Protein AF-A0A6M4MEY7-F1 (afdb_monomer)

Radius of gyration: 12.46 Å; Cα contacts (8 Å, |Δi|>4): 112; chains: 1; bounding box: 24×23×40 Å

pLDDT: mean 78.5, std 15.32, range [39.44, 92.81]

Nearest PDB structures (foldseek):
  8oir-assembly1_Aa  TM=8.434E-01  e=7.451E-03  Homo sapiens
  8fze-assembly1_w  TM=8.190E-01  e=6.581E-03  Escherichia coli
  1rq0-assembly1_C  TM=8.519E-01  e=1.475E-02  Thermotoga maritima
  8p18-assembly1_6  TM=7.725E-01  e=1.081E-02  Escherichia coli K-12
  4v5j-assembly2_CY  TM=8.071E-01  e=1.891E-02  Thermus thermophilus HB8

Mean predicted aligned error: 7.32 Å

InterPro domains:
  IPR045853 Peptide chain release factor class I superfamily [SSF75620] (23-63)

Solvent-accessible surface area (backbone atoms only — not comparable to full-atom values): 3697 Å² total; per-residue (Å²): 130,80,66,67,68,82,37,55,48,80,42,84,39,83,21,89,83,44,98,66,65,100,57,43,29,8,21,36,35,34,35,64,94,77,68,47,74,19,66,24,38,86,39,88,28,44,67,56,6,42,54,50,9,48,54,54,41,50,53,54,50,70,73,72,111

Organism: NCBI:txid1858656

Sequence (65 aa):
MSSFSANLVFTVIPSSITRLAATHVGVEVLHVPTGFIARSVDLPSQYLNQQAALAILASRLTTHD

Structure (mmCIF, N/CA/C/O backbone):
data_AF-A0A6M4MEY7-F1
#
_entry.id   AF-A0A6M4MEY7-F1
#
loop_
_atom_site.group_PDB
_atom_site.id
_atom_site.type_symbol
_atom_site.label_atom_id
_atom_site.label_alt_id
_atom_site.label_comp_id
_atom_site.label_asym_id
_atom_site.label_entity_id
_atom_site.label_seq_id
_atom_site.pdbx_PDB_ins_code
_atom_site.Cartn_x
_atom_site.Cartn_y
_atom_site.Cartn_z
_atom_site.occupancy
_atom_site.B_iso_or_equiv
_atom_site.auth_seq_id
_atom_site.auth_comp_id
_atom_site.auth_asym_id
_atom_site.auth_atom_id
_atom_site.pdbx_PDB_model_num
ATOM 1 N N . MET A 1 1 ? 3.563 3.325 24.359 1.00 39.44 1 MET A N 1
ATOM 2 C CA . MET A 1 1 ? 3.876 2.269 23.367 1.00 39.44 1 MET A CA 1
ATOM 3 C C . MET A 1 1 ? 2.952 2.498 22.183 1.00 39.44 1 MET A C 1
ATOM 5 O O . MET A 1 1 ? 1.747 2.464 22.382 1.00 39.44 1 MET A O 1
ATOM 9 N N . SER A 1 2 ? 3.478 2.895 21.020 1.00 47.25 2 SER A N 1
ATOM 10 C CA . SER A 1 2 ? 2.634 3.389 19.922 1.00 47.25 2 SER A CA 1
ATOM 11 C C . SER A 1 2 ? 1.842 2.241 19.288 1.00 47.25 2 SER A C 1
ATOM 13 O O . SER A 1 2 ? 2.378 1.454 18.511 1.00 47.25 2 SER A O 1
ATOM 15 N N . SER A 1 3 ? 0.559 2.151 19.647 1.00 55.62 3 SER A N 1
ATOM 16 C CA . SER A 1 3 ? -0.427 1.200 19.109 1.00 55.62 3 SER A CA 1
ATOM 17 C C . SER A 1 3 ? -0.699 1.415 17.611 1.00 55.62 3 SER A C 1
ATOM 19 O O . SER A 1 3 ? -1.313 0.578 16.961 1.00 55.62 3 SER A O 1
ATOM 21 N N . PHE A 1 4 ? -0.173 2.498 17.031 1.00 57.78 4 PHE A N 1
ATOM 22 C CA . PHE A 1 4 ? -0.296 2.821 15.615 1.00 57.78 4 PHE A CA 1
ATOM 23 C C . PHE A 1 4 ? 0.265 1.724 14.702 1.00 57.78 4 PHE A C 1
ATOM 25 O O . PHE A 1 4 ? -0.396 1.319 13.755 1.00 57.78 4 PHE A O 1
ATOM 32 N N . SER A 1 5 ? 1.445 1.173 15.015 1.00 59.19 5 SER A N 1
ATOM 33 C CA . SER A 1 5 ? 2.075 0.173 14.139 1.00 59.19 5 SER A CA 1
ATOM 34 C C . SER A 1 5 ? 1.359 -1.180 14.142 1.00 59.19 5 SER A C 1
ATOM 36 O O . SER A 1 5 ? 1.498 -1.927 13.180 1.00 59.19 5 SER A O 1
ATOM 38 N N . ALA A 1 6 ? 0.603 -1.502 15.197 1.00 61.59 6 ALA A N 1
ATOM 39 C CA . ALA A 1 6 ? -0.143 -2.760 15.292 1.00 61.59 6 ALA A CA 1
ATOM 40 C C . ALA A 1 6 ? -1.400 -2.773 14.403 1.00 61.59 6 ALA A C 1
ATOM 42 O O . ALA A 1 6 ? -1.986 -3.825 14.173 1.00 61.59 6 ALA A O 1
ATOM 43 N N . ASN A 1 7 ? -1.791 -1.605 13.894 1.00 83.12 7 ASN A N 1
ATOM 44 C CA . ASN A 1 7 ? -3.001 -1.387 13.112 1.00 83.12 7 ASN A CA 1
ATOM 45 C C . ASN A 1 7 ? -2.721 -1.206 11.613 1.00 83.12 7 ASN A C 1
ATOM 47 O O . ASN A 1 7 ? -3.625 -0.833 10.866 1.00 83.12 7 ASN A O 1
ATOM 51 N N . LEU A 1 8 ? -1.478 -1.441 11.176 1.00 87.00 8 LEU A N 1
ATOM 52 C CA . LEU A 1 8 ? -1.056 -1.278 9.789 1.00 87.00 8 LEU A CA 1
ATOM 53 C C . LEU A 1 8 ? -0.799 -2.628 9.130 1.00 87.00 8 LEU A C 1
ATOM 55 O O . LEU A 1 8 ? 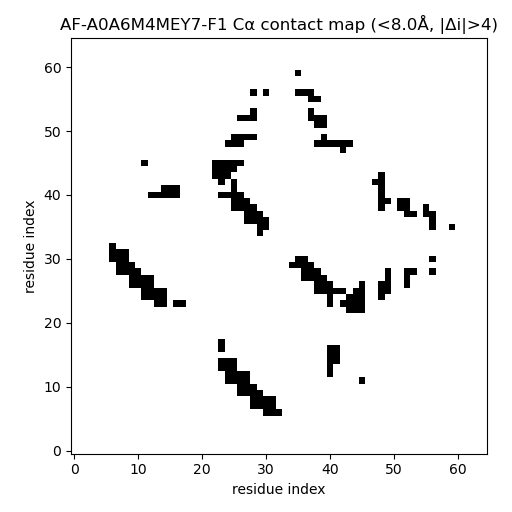-0.005 -3.430 9.621 1.00 87.00 8 LEU A O 1
ATOM 59 N N . VAL A 1 9 ? -1.424 -2.842 7.977 1.00 89.56 9 VAL A N 1
ATOM 60 C CA . VAL A 1 9 ? -1.130 -3.971 7.089 1.00 89.56 9 VAL A CA 1
ATOM 61 C C . VAL A 1 9 ? -0.374 -3.443 5.878 1.00 89.56 9 VAL A C 1
ATOM 63 O O . VAL A 1 9 ? -0.825 -2.499 5.232 1.00 89.56 9 VAL A O 1
ATOM 66 N N . PHE A 1 10 ? 0.774 -4.053 5.584 1.00 88.62 10 PHE A N 1
ATOM 67 C CA . PHE A 1 10 ? 1.625 -3.693 4.452 1.00 88.62 10 PHE A CA 1
ATOM 68 C C . PHE A 1 10 ? 1.517 -4.749 3.361 1.00 88.62 10 PHE A C 1
ATOM 70 O O . PHE A 1 10 ? 1.774 -5.928 3.607 1.00 88.62 10 PHE A O 1
ATOM 77 N N . THR A 1 11 ? 1.218 -4.304 2.147 1.00 89.62 11 THR A N 1
ATOM 78 C CA . THR A 1 11 ? 1.156 -5.162 0.966 1.00 89.62 11 THR A CA 1
ATOM 79 C C . THR A 1 11 ? 2.141 -4.659 -0.076 1.00 89.62 11 THR A C 1
ATOM 81 O O . THR A 1 11 ? 2.162 -3.483 -0.439 1.00 89.62 11 THR A O 1
ATOM 84 N N . VAL A 1 12 ? 2.972 -5.572 -0.566 1.00 86.06 12 VAL A N 1
ATOM 85 C CA . VAL A 1 12 ? 3.851 -5.347 -1.713 1.00 86.06 12 VAL A CA 1
ATOM 86 C C . VAL A 1 12 ? 3.024 -5.481 -2.990 1.00 86.06 12 VAL A C 1
ATOM 88 O O . VAL A 1 12 ? 2.408 -6.521 -3.216 1.00 86.06 12 VAL A O 1
ATOM 91 N N . ILE A 1 13 ? 3.017 -4.438 -3.822 1.00 84.75 13 ILE A N 1
ATOM 92 C CA . ILE A 1 13 ? 2.263 -4.386 -5.082 1.00 84.75 13 ILE A CA 1
ATOM 93 C C . ILE A 1 13 ? 3.191 -4.109 -6.278 1.00 84.75 13 ILE A C 1
ATOM 95 O O . ILE A 1 13 ? 4.266 -3.527 -6.107 1.00 84.75 13 ILE A O 1
ATOM 99 N N . PRO A 1 14 ? 2.814 -4.509 -7.506 1.00 76.44 14 PRO A N 1
ATOM 100 C CA . PRO A 1 14 ? 3.596 -4.195 -8.699 1.00 76.44 14 PRO A CA 1
ATOM 101 C C . PRO A 1 14 ? 3.721 -2.679 -8.908 1.00 76.44 14 PRO A C 1
ATOM 103 O O . PRO A 1 14 ? 2.735 -1.954 -8.771 1.00 76.44 14 PRO A O 1
ATOM 106 N N . SER A 1 15 ? 4.911 -2.197 -9.281 1.00 68.69 15 SER A N 1
ATOM 107 C CA . SER A 1 15 ? 5.074 -0.830 -9.784 1.00 68.69 15 SER A CA 1
ATOM 108 C C . SER A 1 15 ? 4.738 -0.762 -11.273 1.00 68.69 15 SER A C 1
ATOM 110 O O . SER A 1 15 ? 5.183 -1.593 -12.064 1.00 68.69 15 SER A O 1
ATOM 112 N N . SER A 1 16 ? 3.983 0.261 -11.671 1.00 64.62 16 SER A N 1
ATOM 113 C CA . SER A 1 16 ? 3.695 0.578 -13.074 1.00 64.62 16 SER A CA 1
ATOM 114 C C . SER A 1 16 ? 4.894 1.162 -13.830 1.00 64.62 16 SER A C 1
ATOM 116 O O . SER A 1 16 ? 4.865 1.198 -15.059 1.00 64.62 16 SER A O 1
ATOM 118 N N . ILE A 1 17 ? 5.946 1.605 -13.129 1.00 59.88 17 ILE A N 1
ATOM 119 C CA . ILE A 1 17 ? 7.087 2.307 -13.740 1.00 59.88 17 ILE A CA 1
ATOM 120 C C . ILE A 1 17 ? 8.077 1.339 -14.396 1.00 59.88 17 ILE A C 1
ATOM 122 O O . ILE A 1 17 ? 8.794 1.716 -15.323 1.00 59.88 17 ILE A O 1
ATOM 126 N N . THR A 1 18 ? 8.088 0.066 -13.999 1.00 52.53 18 THR A N 1
ATOM 127 C CA . THR A 1 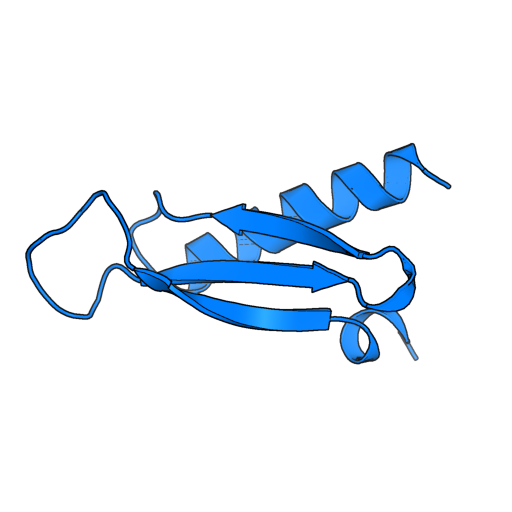18 ? 9.178 -0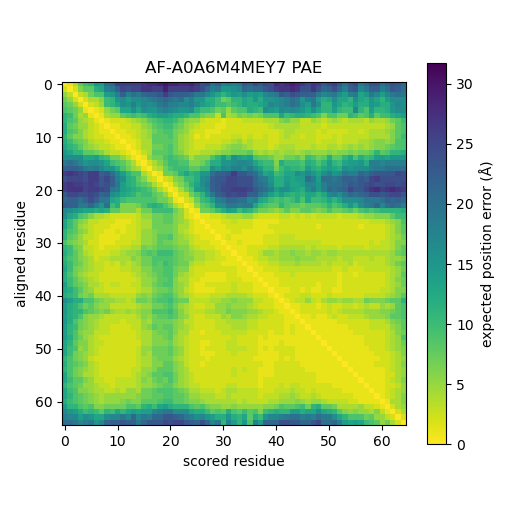.827 -14.402 1.00 52.53 18 THR A CA 1
ATOM 128 C C . THR A 1 18 ? 8.678 -2.230 -14.702 1.00 52.53 18 THR A C 1
ATOM 130 O O . THR A 1 18 ? 8.539 -3.091 -13.842 1.00 52.53 18 THR A O 1
ATOM 133 N N . ARG A 1 19 ? 8.487 -2.485 -16.001 1.00 52.78 19 ARG A N 1
ATOM 134 C CA . ARG A 1 19 ? 8.308 -3.826 -16.586 1.00 52.78 19 ARG A CA 1
ATOM 135 C C . ARG A 1 19 ? 9.586 -4.684 -16.500 1.00 52.78 19 ARG A C 1
ATOM 137 O O . ARG A 1 19 ? 9.560 -5.855 -16.862 1.00 52.78 19 ARG A O 1
ATOM 144 N N . LEU A 1 20 ? 10.700 -4.098 -16.051 1.00 51.88 20 LEU A N 1
ATOM 145 C CA . LEU A 1 20 ? 12.004 -4.736 -15.907 1.00 51.88 20 LEU A CA 1
ATOM 146 C C . LEU A 1 20 ? 12.405 -4.848 -14.432 1.00 51.88 20 LEU A C 1
ATOM 148 O O . LEU A 1 20 ? 12.674 -3.848 -13.774 1.00 51.88 20 LEU A O 1
ATOM 152 N N . ALA A 1 21 ? 12.531 -6.105 -14.009 1.00 49.44 21 ALA A N 1
ATOM 153 C CA . ALA A 1 21 ? 13.181 -6.595 -12.801 1.00 49.44 21 ALA A CA 1
ATOM 154 C C . ALA A 1 21 ? 12.501 -6.262 -11.460 1.00 49.44 21 ALA A C 1
ATOM 156 O O . ALA A 1 21 ? 12.077 -5.148 -11.179 1.00 49.44 21 ALA A O 1
ATOM 157 N N . ALA A 1 22 ? 12.456 -7.289 -10.612 1.00 53.72 22 ALA A N 1
ATOM 158 C CA . ALA A 1 22 ? 11.814 -7.419 -9.305 1.00 53.72 22 ALA A CA 1
ATOM 159 C C . ALA A 1 22 ? 12.244 -6.413 -8.204 1.00 53.72 22 ALA A C 1
ATOM 161 O O . ALA A 1 22 ? 12.073 -6.685 -7.020 1.00 53.72 22 ALA A O 1
ATOM 162 N N . THR A 1 23 ? 12.828 -5.273 -8.567 1.00 54.47 23 THR A N 1
ATOM 163 C CA . THR A 1 23 ? 13.392 -4.264 -7.660 1.00 54.47 23 THR A CA 1
ATOM 164 C C . THR A 1 23 ? 12.504 -3.033 -7.487 1.00 54.47 23 THR A C 1
ATOM 166 O O . THR A 1 23 ? 12.587 -2.365 -6.457 1.00 54.47 23 THR A O 1
ATOM 169 N N . HIS A 1 24 ? 11.617 -2.749 -8.443 1.00 60.81 24 HIS A N 1
ATOM 170 C CA . HIS A 1 24 ? 10.671 -1.637 -8.352 1.00 60.81 24 HIS A CA 1
ATOM 171 C C . HIS A 1 24 ? 9.337 -2.134 -7.818 1.00 60.81 24 HIS A C 1
ATOM 173 O O . HIS A 1 24 ? 8.437 -2.547 -8.548 1.00 60.81 24 HIS A O 1
ATOM 179 N N . VAL A 1 25 ? 9.256 -2.142 -6.497 1.00 74.31 25 VAL A N 1
ATOM 180 C CA . VAL A 1 25 ? 8.109 -2.643 -5.757 1.00 74.31 25 VAL A CA 1
ATOM 181 C C . VAL A 1 25 ? 7.336 -1.462 -5.196 1.00 74.31 25 VAL A C 1
ATOM 183 O O . VAL A 1 25 ? 7.895 -0.641 -4.464 1.00 74.31 25 VAL A O 1
ATOM 186 N N . GLY A 1 26 ? 6.055 -1.385 -5.537 1.00 85.75 26 GLY A N 1
ATOM 187 C CA . GLY A 1 26 ? 5.120 -0.487 -4.888 1.00 85.75 26 GLY A CA 1
ATOM 188 C C . GLY A 1 26 ? 4.695 -1.017 -3.522 1.00 85.75 26 GLY A C 1
ATOM 189 O O . GLY A 1 26 ? 4.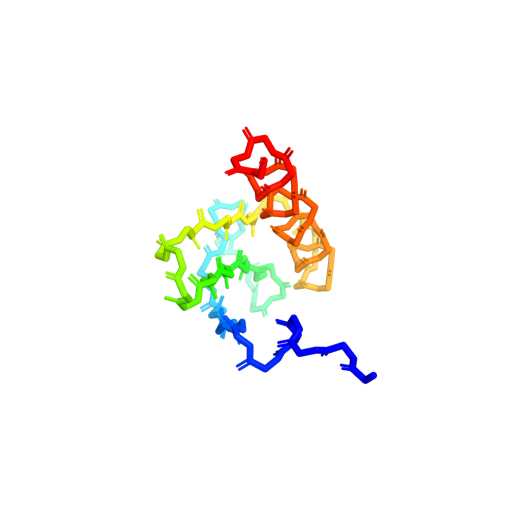774 -2.213 -3.242 1.00 85.75 26 GLY A O 1
ATOM 190 N N . VAL A 1 27 ? 4.236 -0.121 -2.659 1.00 90.38 27 VAL A N 1
ATOM 191 C CA . VAL A 1 27 ? 3.759 -0.453 -1.316 1.00 90.38 27 VAL A CA 1
ATOM 192 C C . VAL A 1 27 ? 2.374 0.130 -1.117 1.00 90.38 27 VAL A C 1
ATOM 194 O O . VAL A 1 27 ? 2.131 1.304 -1.397 1.00 90.38 27 VAL A O 1
ATOM 197 N N . GLU A 1 28 ? 1.484 -0.704 -0.602 1.00 92.19 28 GLU A N 1
ATOM 198 C CA . GLU A 1 28 ? 0.175 -0.332 -0.093 1.00 92.19 28 GLU A CA 1
ATOM 199 C C . GLU A 1 28 ? 0.153 -0.516 1.427 1.00 92.19 28 GLU A C 1
ATOM 201 O O . GLU A 1 28 ? 0.678 -1.498 1.956 1.00 92.19 28 GLU A O 1
ATOM 206 N N . VAL A 1 29 ? -0.433 0.449 2.130 1.00 92.00 29 VAL A N 1
ATOM 207 C CA . VAL A 1 29 ? -0.594 0.449 3.583 1.00 92.00 29 VAL A CA 1
ATOM 208 C C . VAL A 1 29 ? -2.066 0.650 3.907 1.00 92.00 29 VAL A C 1
ATOM 210 O O . VAL A 1 29 ? -2.654 1.662 3.522 1.00 92.00 29 VAL A O 1
ATOM 213 N N . LEU A 1 30 ? -2.644 -0.302 4.635 1.00 91.50 30 LEU A N 1
ATOM 214 C CA . LEU A 1 30 ? -4.002 -0.243 5.170 1.00 91.50 30 LEU A CA 1
ATOM 215 C C . LEU A 1 30 ? -3.950 0.061 6.667 1.00 91.50 30 LEU A C 1
ATOM 217 O O . LEU A 1 30 ? -3.318 -0.676 7.422 1.00 91.50 30 LEU A O 1
ATOM 221 N N . HIS A 1 31 ? -4.673 1.091 7.103 1.00 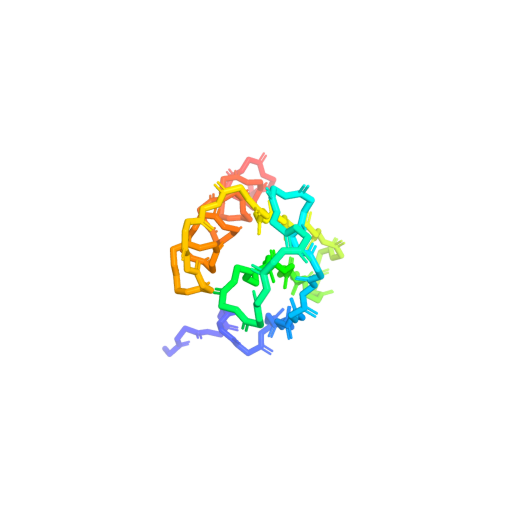90.50 31 HIS A N 1
ATOM 222 C CA . HIS A 1 31 ? -4.986 1.305 8.513 1.00 90.50 31 HIS A CA 1
ATOM 223 C C . HIS A 1 31 ? -6.284 0.576 8.870 1.00 90.50 31 HIS A C 1
ATOM 225 O O . HIS A 1 31 ? -7.371 1.002 8.479 1.00 90.50 31 HIS A O 1
ATOM 231 N N . VAL A 1 32 ? -6.171 -0.529 9.607 1.00 89.50 32 VAL A N 1
ATOM 232 C CA . VAL A 1 32 ? -7.288 -1.440 9.915 1.00 89.50 32 VAL A CA 1
ATOM 233 C C . VAL A 1 32 ? -8.461 -0.741 10.625 1.00 89.50 32 VAL A C 1
ATOM 235 O O . VAL A 1 32 ? -9.592 -0.949 10.191 1.00 89.50 32 VAL A O 1
ATOM 238 N N . PRO A 1 33 ? -8.254 0.120 11.643 1.00 88.06 33 PRO A N 1
ATOM 239 C CA . PRO A 1 33 ? -9.356 0.756 12.366 1.00 88.06 33 PRO A CA 1
ATOM 240 C C . PRO A 1 33 ? -10.221 1.686 11.511 1.00 88.06 33 PRO A C 1
ATOM 242 O O . PRO A 1 33 ? -11.420 1.786 11.747 1.00 88.06 33 PRO A O 1
ATOM 245 N N . THR A 1 34 ? -9.625 2.380 10.536 1.00 86.62 34 THR A N 1
ATOM 246 C CA . THR A 1 34 ? -10.342 3.373 9.713 1.00 86.62 34 THR A CA 1
ATOM 247 C C . THR A 1 34 ? -10.648 2.881 8.302 1.00 86.62 34 THR A C 1
ATOM 249 O O . THR A 1 34 ? -11.386 3.538 7.574 1.00 86.62 34 THR A O 1
ATOM 252 N N . GLY A 1 35 ? -10.063 1.758 7.878 1.00 87.88 35 GLY A N 1
ATOM 253 C CA . GLY A 1 35 ? -10.168 1.256 6.508 1.00 87.88 35 GLY A CA 1
ATOM 254 C C . GLY A 1 35 ? -9.407 2.092 5.471 1.00 87.88 35 GLY A C 1
ATOM 255 O O . GLY A 1 35 ? -9.560 1.863 4.273 1.00 87.88 35 GLY A O 1
ATOM 256 N N . PHE A 1 36 ? -8.594 3.072 5.887 1.00 90.06 36 PHE A N 1
ATOM 257 C CA . PHE A 1 36 ? -7.868 3.919 4.943 1.00 90.06 36 PHE A CA 1
ATOM 258 C C . PHE A 1 36 ? -6.710 3.183 4.294 1.00 90.06 36 PHE A C 1
ATOM 260 O O . PHE A 1 36 ? -5.874 2.589 4.971 1.00 90.06 36 PHE A O 1
ATOM 267 N N . ILE A 1 37 ? -6.636 3.314 2.971 1.00 91.75 37 ILE A N 1
ATOM 268 C CA . ILE A 1 37 ? -5.584 2.728 2.151 1.00 91.75 37 ILE A CA 1
ATOM 269 C C . ILE A 1 37 ? -4.756 3.847 1.524 1.00 91.75 37 ILE A C 1
ATOM 271 O O . ILE A 1 37 ? -5.294 4.743 0.861 1.00 91.75 37 ILE A O 1
ATOM 275 N N . ALA A 1 38 ? -3.443 3.784 1.714 1.00 92.69 38 ALA A N 1
ATOM 276 C CA . ALA A 1 38 ? -2.465 4.638 1.057 1.00 92.69 38 ALA A CA 1
ATOM 277 C C . ALA A 1 38 ? -1.510 3.786 0.221 1.00 92.69 38 ALA A C 1
ATOM 279 O O . ALA A 1 38 ? -1.109 2.706 0.643 1.00 92.69 38 ALA A O 1
ATOM 280 N N . ARG A 1 39 ? -1.128 4.274 -0.961 1.00 92.81 39 ARG A N 1
ATOM 281 C CA . ARG A 1 39 ? -0.244 3.548 -1.878 1.00 92.81 39 ARG A CA 1
ATOM 282 C C . ARG A 1 39 ? 0.829 4.458 -2.453 1.00 92.81 39 ARG A C 1
ATOM 284 O O . ARG A 1 39 ? 0.557 5.624 -2.729 1.00 92.81 39 ARG A O 1
ATOM 291 N N . SER A 1 40 ? 2.009 3.896 -2.679 1.00 90.81 40 SER A N 1
ATOM 292 C CA . SER A 1 40 ? 3.092 4.517 -3.440 1.00 90.81 40 SER A CA 1
ATOM 293 C C . SER A 1 40 ? 3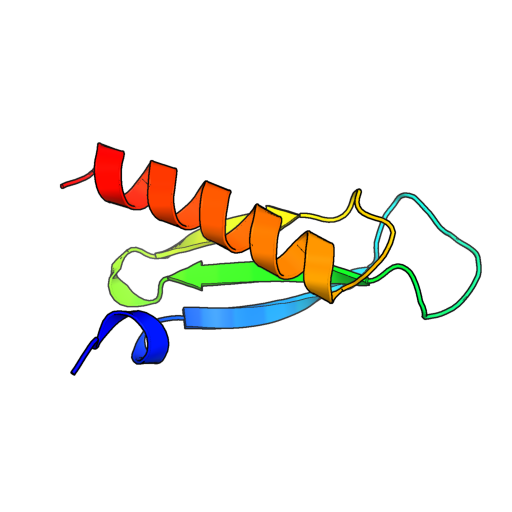.722 3.470 -4.340 1.00 90.81 40 SER A C 1
ATOM 295 O O . SER A 1 40 ? 4.133 2.413 -3.864 1.00 90.81 40 SER A O 1
ATOM 297 N N . VAL A 1 41 ? 3.792 3.753 -5.637 1.00 88.00 41 VAL A N 1
ATOM 298 C CA . VAL A 1 41 ? 4.330 2.819 -6.639 1.00 88.00 41 VAL A CA 1
ATOM 299 C C . VAL A 1 41 ? 5.432 3.433 -7.492 1.00 88.00 41 VAL A C 1
ATOM 301 O O . VAL A 1 41 ? 6.062 2.720 -8.267 1.00 88.00 41 VAL A O 1
ATOM 304 N N . ASP A 1 42 ? 5.686 4.730 -7.337 1.00 83.12 42 ASP A N 1
ATOM 305 C CA . ASP A 1 42 ? 6.457 5.511 -8.301 1.00 83.12 42 ASP A CA 1
ATOM 306 C C . ASP A 1 42 ? 7.926 5.731 -7.896 1.00 83.12 42 ASP A C 1
ATOM 308 O O . ASP A 1 42 ? 8.690 6.370 -8.618 1.00 83.12 42 ASP A O 1
ATOM 312 N N . LEU A 1 43 ? 8.344 5.215 -6.734 1.00 84.75 43 LEU A N 1
ATOM 313 C CA . LEU A 1 43 ? 9.700 5.406 -6.213 1.00 84.75 43 LEU A CA 1
ATOM 314 C C . LEU A 1 43 ? 10.623 4.221 -6.548 1.00 84.75 43 LEU A C 1
ATOM 316 O O . LEU A 1 43 ? 10.153 3.089 -6.696 1.00 84.75 43 LEU A O 1
ATOM 320 N N . PRO A 1 44 ? 11.949 4.453 -6.625 1.00 79.94 44 PRO A N 1
ATOM 321 C CA . PRO A 1 44 ? 12.910 3.464 -7.117 1.00 79.94 44 PRO A CA 1
ATOM 322 C C . PRO A 1 44 ? 13.188 2.295 -6.156 1.00 79.94 44 PRO A C 1
ATOM 324 O O . PRO A 1 44 ? 13.989 1.421 -6.474 1.00 79.94 44 PRO A O 1
ATOM 327 N N . SER A 1 45 ? 12.569 2.256 -4.969 1.00 83.19 45 SER A N 1
ATOM 328 C CA . SER A 1 45 ? 12.717 1.141 -4.028 1.00 83.19 45 SER A CA 1
ATOM 329 C C . SER A 1 45 ? 11.472 0.934 -3.166 1.00 83.19 45 SER A C 1
ATOM 331 O O . SER A 1 45 ? 10.727 1.876 -2.885 1.00 83.19 45 SER A O 1
ATOM 333 N N . GLN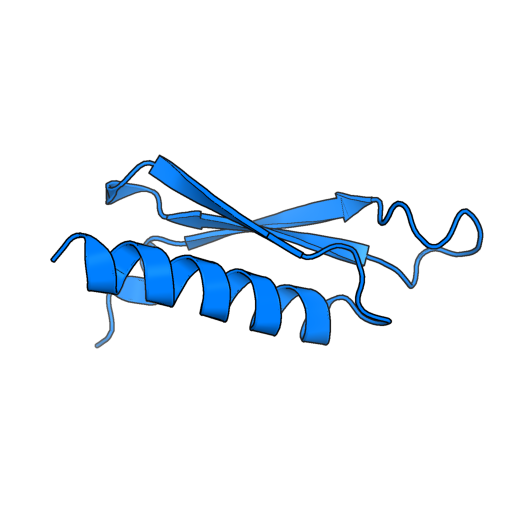 A 1 46 ? 11.285 -0.300 -2.682 1.00 84.75 46 GLN A N 1
ATOM 334 C CA . GLN A 1 46 ? 10.221 -0.643 -1.731 1.00 84.75 46 GLN A CA 1
ATOM 335 C C . GLN A 1 46 ? 10.267 0.246 -0.483 1.00 84.75 46 GLN A C 1
ATOM 337 O O . GLN A 1 46 ? 9.231 0.713 -0.024 1.00 84.75 46 GLN A O 1
ATOM 342 N N . TYR A 1 47 ? 11.465 0.497 0.050 1.00 87.81 47 TYR A N 1
ATOM 343 C CA . TYR A 1 47 ? 11.644 1.308 1.252 1.00 87.81 47 TYR A CA 1
ATOM 344 C C . TYR A 1 47 ? 11.133 2.739 1.055 1.00 87.81 47 TYR A C 1
ATOM 346 O O . TYR A 1 47 ? 10.379 3.252 1.881 1.00 87.81 47 TYR A O 1
ATOM 354 N N . LEU A 1 48 ? 11.483 3.366 -0.072 1.00 88.94 48 LEU A N 1
ATOM 355 C CA . LEU A 1 48 ? 11.015 4.713 -0.392 1.00 88.94 48 LEU A CA 1
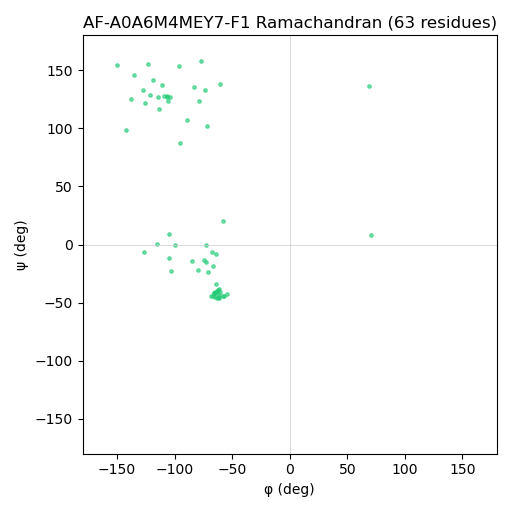ATOM 356 C C . LEU A 1 48 ? 9.497 4.734 -0.614 1.00 88.94 48 LEU A C 1
ATOM 358 O O . LEU A 1 48 ? 8.814 5.613 -0.092 1.00 88.94 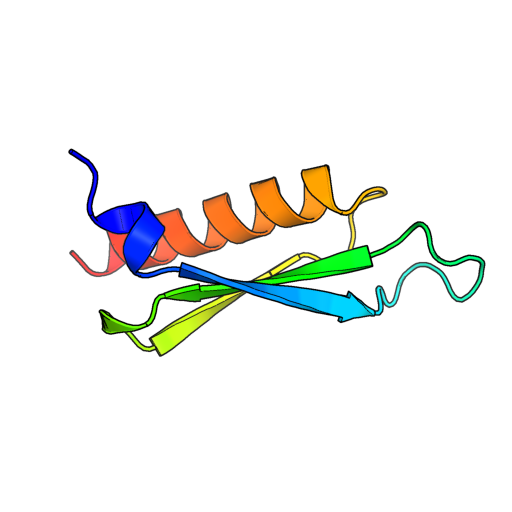48 LEU A O 1
ATOM 362 N N . ASN A 1 49 ? 8.953 3.730 -1.309 1.00 89.44 49 ASN A N 1
ATOM 363 C CA . ASN A 1 49 ? 7.506 3.584 -1.478 1.00 89.44 49 ASN A CA 1
ATOM 364 C C . ASN A 1 49 ? 6.780 3.387 -0.137 1.00 89.44 49 ASN A C 1
ATOM 366 O O . ASN A 1 49 ? 5.725 3.975 0.083 1.00 89.44 49 ASN A O 1
ATOM 370 N N . GLN A 1 50 ? 7.356 2.636 0.800 1.00 89.94 50 GLN A N 1
ATOM 371 C CA . GLN A 1 50 ? 6.789 2.470 2.136 1.00 89.94 50 GLN A CA 1
ATOM 372 C C . GLN A 1 50 ? 6.747 3.797 2.901 1.00 89.94 50 GLN A C 1
ATOM 374 O O . GLN A 1 50 ? 5.716 4.130 3.484 1.00 89.94 50 GLN A O 1
ATOM 379 N N . GLN A 1 51 ? 7.836 4.571 2.885 1.00 92.50 51 GLN A N 1
ATOM 380 C CA . GLN A 1 51 ? 7.880 5.876 3.551 1.00 92.50 51 GLN A CA 1
ATOM 381 C C . GLN A 1 51 ? 6.848 6.850 2.971 1.00 92.50 51 GLN A C 1
ATOM 383 O O . GLN A 1 51 ? 6.135 7.512 3.725 1.00 92.50 51 GLN A O 1
ATOM 388 N N . ALA A 1 52 ? 6.719 6.900 1.644 1.00 92.25 52 ALA A N 1
ATOM 389 C CA . ALA A 1 52 ? 5.732 7.745 0.981 1.00 92.25 52 ALA A CA 1
ATOM 390 C C . ALA A 1 52 ? 4.290 7.313 1.292 1.00 92.25 52 ALA A C 1
ATOM 392 O O . ALA A 1 52 ? 3.459 8.152 1.640 1.00 92.25 52 ALA A O 1
ATOM 393 N N . ALA A 1 53 ? 3.994 6.010 1.243 1.00 91.94 53 ALA A N 1
ATOM 394 C CA . ALA A 1 53 ? 2.670 5.490 1.578 1.00 91.94 53 ALA A CA 1
ATOM 395 C C . ALA A 1 53 ? 2.293 5.781 3.043 1.00 91.94 53 ALA A C 1
ATOM 397 O O . ALA A 1 53 ? 1.161 6.174 3.317 1.00 91.94 53 ALA A O 1
ATOM 398 N N . LEU A 1 54 ? 3.247 5.680 3.975 1.00 91.44 54 LEU A N 1
ATOM 399 C CA . LEU A 1 54 ? 3.039 6.054 5.377 1.00 91.44 54 LEU A CA 1
ATOM 400 C C . LEU A 1 54 ? 2.783 7.552 5.557 1.00 91.44 54 LEU A C 1
ATOM 402 O O . LEU A 1 54 ? 1.892 7.918 6.318 1.00 91.44 54 LEU A O 1
ATOM 406 N N . ALA A 1 55 ? 3.514 8.417 4.851 1.00 91.31 55 ALA A N 1
ATOM 407 C CA . ALA A 1 55 ? 3.289 9.862 4.908 1.00 91.31 55 ALA A CA 1
ATOM 408 C C . ALA A 1 55 ? 1.889 10.245 4.389 1.00 91.31 55 ALA A C 1
ATOM 410 O O . ALA A 1 55 ? 1.208 11.072 4.996 1.00 91.31 55 ALA A O 1
ATOM 411 N N . ILE A 1 56 ? 1.430 9.601 3.310 1.00 91.31 56 ILE A N 1
ATOM 412 C CA . ILE A 1 56 ? 0.071 9.771 2.767 1.00 91.31 56 ILE A CA 1
ATOM 413 C C . ILE A 1 56 ? -0.986 9.263 3.756 1.00 91.31 56 ILE A C 1
ATOM 415 O O . ILE A 1 56 ? -2.040 9.874 3.915 1.00 91.31 56 ILE A O 1
ATOM 419 N N . LEU A 1 57 ? -0.733 8.133 4.417 1.00 90.25 57 LEU A N 1
ATOM 420 C CA . LEU A 1 57 ? -1.655 7.580 5.405 1.00 90.25 57 LEU A CA 1
ATOM 421 C C . LEU A 1 57 ? -1.757 8.483 6.643 1.00 90.25 57 LEU A C 1
ATOM 423 O O . LEU A 1 57 ? -2.859 8.760 7.112 1.00 90.25 57 LEU A O 1
ATOM 427 N N . ALA A 1 58 ? -0.621 8.976 7.138 1.00 87.75 58 ALA A N 1
ATOM 428 C CA . ALA A 1 58 ? -0.562 9.874 8.284 1.00 87.75 58 ALA A CA 1
ATOM 429 C C . ALA A 1 58 ? -1.314 11.180 8.011 1.00 87.75 58 ALA A C 1
ATOM 431 O O . ALA A 1 58 ? -2.122 11.579 8.843 1.00 87.75 58 ALA A O 1
ATOM 432 N N . SER A 1 59 ? -1.132 11.798 6.836 1.00 87.50 59 SER A N 1
ATOM 433 C CA . SER A 1 59 ? -1.846 13.035 6.492 1.00 87.50 59 SER A CA 1
ATOM 434 C C . SER A 1 59 ? -3.366 12.843 6.476 1.00 87.50 59 SER A C 1
ATOM 436 O O . SER A 1 59 ? -4.101 13.678 7.008 1.00 87.50 59 SER A O 1
ATOM 438 N N . ARG A 1 60 ? -3.848 11.711 5.948 1.00 85.25 60 ARG A N 1
ATOM 439 C CA . ARG A 1 60 ? -5.278 11.361 5.962 1.00 85.25 60 ARG A CA 1
ATOM 440 C C . ARG A 1 60 ? -5.820 11.159 7.370 1.00 85.25 60 ARG A C 1
ATOM 442 O O . ARG A 1 60 ? -6.919 11.619 7.648 1.00 85.25 60 ARG A O 1
ATOM 449 N N . LEU A 1 61 ? -5.064 10.501 8.245 1.00 83.19 61 LEU A N 1
ATOM 450 C CA . LEU A 1 61 ? -5.478 10.284 9.631 1.00 83.19 61 LEU A CA 1
ATOM 451 C C . LEU A 1 61 ? -5.503 11.596 10.419 1.00 83.19 61 LEU A C 1
ATOM 453 O O . LEU A 1 61 ? -6.509 11.888 11.045 1.00 83.19 61 LEU A O 1
ATOM 457 N N . THR A 1 62 ? -4.487 12.451 10.277 1.00 79.62 62 THR A N 1
ATOM 458 C CA . THR A 1 62 ? -4.459 13.774 10.932 1.00 79.62 62 THR A CA 1
ATOM 459 C C . THR A 1 62 ? -5.515 14.754 10.418 1.00 79.62 62 THR A C 1
ATOM 461 O O . THR A 1 62 ? -5.787 15.746 11.078 1.00 79.62 62 THR A O 1
ATOM 464 N N . THR A 1 63 ? -6.084 14.516 9.232 1.00 69.81 63 THR A N 1
ATOM 465 C CA . THR A 1 63 ? -7.194 15.328 8.695 1.00 69.81 63 THR A CA 1
ATOM 466 C C . THR A 1 63 ? -8.559 14.844 9.211 1.00 69.81 63 THR A C 1
ATOM 468 O O . THR A 1 63 ? -9.560 15.535 9.039 1.00 69.81 63 THR A O 1
ATOM 471 N N . HIS A 1 64 ? -8.615 13.647 9.804 1.00 56.59 64 HIS A N 1
ATOM 472 C CA . HIS A 1 64 ? -9.842 12.989 10.259 1.00 56.59 64 HIS A CA 1
ATOM 473 C C . HIS A 1 64 ? -9.925 12.786 11.786 1.00 56.59 64 HIS A C 1
ATOM 475 O O . HIS A 1 64 ? -10.933 12.247 12.242 1.00 56.59 64 HIS A O 1
ATOM 481 N N . ASP A 1 65 ? -8.906 13.215 12.539 1.00 50.50 65 ASP A N 1
ATOM 482 C CA . ASP A 1 65 ? -8.963 13.494 13.987 1.00 50.50 65 ASP A CA 1
ATOM 483 C C . ASP A 1 65 ? -9.535 14.902 14.236 1.00 50.50 65 ASP A C 1
ATOM 485 O O . ASP A 1 65 ? -10.345 15.059 15.178 1.00 50.50 65 ASP A O 1
#

Foldseek 3Di:
DDCQVVQKDKDWDAAPPDPDDPFQIKIWIARNVVRDIFIARPDRGNVVNVVRSVVVVVVVVVVVD

Secondary structure (DSSP, 8-state):
--GGGGGEEEEEEE-TT-SS-TT-EEEEEEETTTTEEEEE-SSSSHHHHHHHHHHHHHHHHHTT-